Protein AF-A0A101E983-F1 (afdb_monomer)

Secondary structure (DSSP, 8-state):
-HHHHHH-HHHHHHHHHHHHHHS--SS-HHHHHHHHHHHHHHHHHHHHHHHHHH-

pLDDT: mean 88.16, std 11.22, range [52.41, 97.19]

Foldseek 3Di:
DVPVLVPDLVNLVVQLVCCVPVVDHPDPVVVSVVSVVVVVVVVVVVVVVVVVVVD

Mean predicted aligned error: 5.29 Å

Sequence (55 aa):
MDFLAKINPLSYGIDALKCTVIGQQEFSLFLDIAVIVATAVVMISGAVFLFNREG

Structure (mmCIF, N/CA/C/O backbone):
data_AF-A0A101E983-F1
#
_entry.id   AF-A0A101E983-F1
#
loop_
_atom_site.group_PDB
_atom_site.id
_atom_site.type_symbol
_atom_site.label_atom_id
_atom_site.label_alt_id
_atom_site.label_comp_id
_atom_site.label_asym_id
_atom_site.label_entity_id
_atom_site.label_seq_id
_atom_site.pdbx_PDB_ins_code
_atom_site.Cartn_x
_atom_site.Cartn_y
_atom_site.Cartn_z
_atom_site.occupancy
_atom_site.B_iso_or_equiv
_atom_site.auth_seq_id
_atom_site.auth_comp_id
_atom_site.auth_asym_id
_atom_site.auth_atom_id
_atom_site.pdbx_PDB_model_num
ATOM 1 N N . MET A 1 1 ? -10.492 19.795 8.671 1.00 52.41 1 MET A N 1
ATOM 2 C CA . MET A 1 1 ? -9.230 19.025 8.672 1.00 52.41 1 MET A CA 1
ATOM 3 C C . MET A 1 1 ? -9.338 17.725 7.857 1.00 52.41 1 MET A C 1
ATOM 5 O O . MET A 1 1 ? -8.307 17.212 7.454 1.00 52.41 1 MET A O 1
ATOM 9 N N . ASP A 1 2 ? -10.543 17.250 7.497 1.00 61.69 2 ASP A N 1
ATOM 10 C CA . ASP A 1 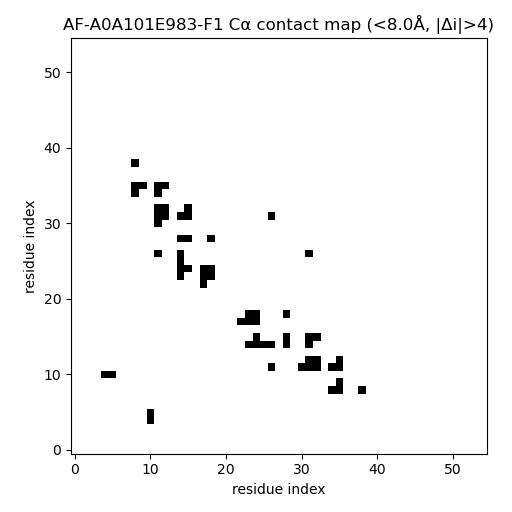2 ? -10.736 15.912 6.889 1.00 61.69 2 ASP A CA 1
ATOM 11 C C . ASP A 1 2 ? -10.516 15.796 5.374 1.00 61.69 2 ASP A C 1
ATOM 13 O O . ASP A 1 2 ? -10.423 14.694 4.840 1.00 61.69 2 ASP A O 1
ATOM 17 N N . PHE A 1 3 ? -10.443 16.909 4.640 1.00 61.94 3 PHE A N 1
ATOM 18 C CA . PHE A 1 3 ? -10.311 16.843 3.179 1.00 61.94 3 PHE A CA 1
ATOM 19 C C . PHE A 1 3 ? -8.900 16.430 2.738 1.00 61.94 3 PHE A C 1
ATOM 21 O O . PHE A 1 3 ? -8.741 15.639 1.814 1.00 61.94 3 PHE A O 1
ATOM 28 N N . LEU A 1 4 ? -7.874 16.910 3.448 1.00 63.22 4 LEU A N 1
ATOM 29 C CA . LEU A 1 4 ? -6.476 16.573 3.167 1.00 63.22 4 LEU A CA 1
ATOM 30 C C . LEU A 1 4 ? 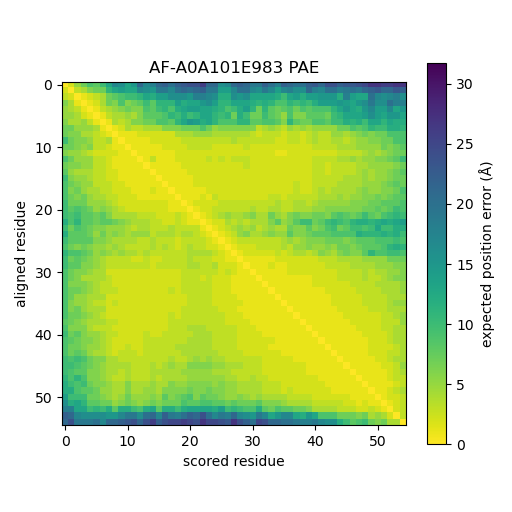-6.177 15.097 3.457 1.00 63.22 4 LEU A C 1
ATOM 32 O O . LEU A 1 4 ? -5.436 14.470 2.706 1.00 63.22 4 LEU A O 1
ATOM 36 N N . ALA A 1 5 ? -6.795 14.532 4.497 1.00 62.88 5 ALA A N 1
ATOM 37 C CA . ALA A 1 5 ? -6.650 13.119 4.838 1.00 62.88 5 ALA A CA 1
ATOM 38 C C . ALA A 1 5 ? -7.261 12.197 3.770 1.00 62.88 5 ALA A C 1
ATOM 40 O O . ALA A 1 5 ? -6.682 11.169 3.444 1.00 62.88 5 ALA A O 1
ATOM 41 N N . LYS A 1 6 ? -8.386 12.590 3.156 1.00 66.81 6 LYS A N 1
ATOM 42 C CA . LYS A 1 6 ? -9.023 11.799 2.086 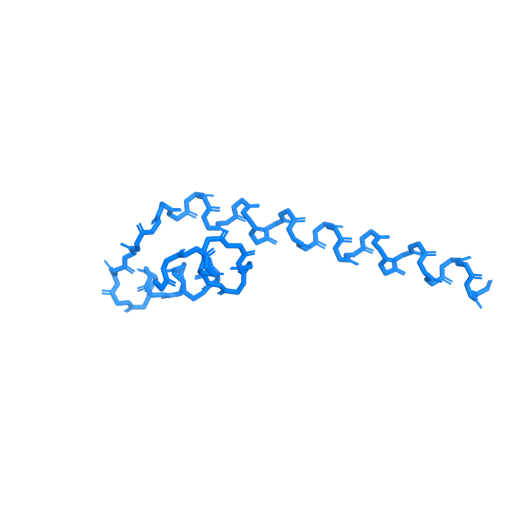1.00 66.81 6 LYS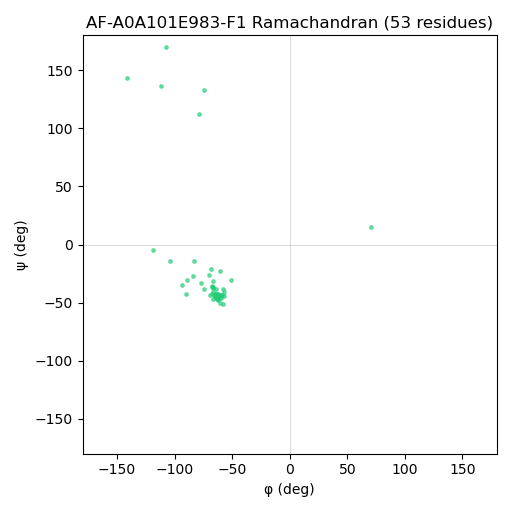 A CA 1
ATOM 43 C C . LYS A 1 6 ? -8.226 11.778 0.783 1.00 66.81 6 LYS A C 1
ATOM 45 O O . LYS A 1 6 ? -8.372 10.837 0.007 1.00 66.81 6 LYS A O 1
ATOM 50 N N . ILE A 1 7 ? -7.422 12.809 0.534 1.00 75.25 7 ILE A N 1
ATOM 51 C CA . ILE A 1 7 ? -6.610 12.929 -0.685 1.00 75.25 7 ILE A CA 1
ATOM 52 C C . ILE A 1 7 ? -5.242 12.276 -0.504 1.00 75.25 7 ILE A C 1
ATOM 54 O O . ILE A 1 7 ? -4.668 11.787 -1.472 1.00 75.25 7 ILE A O 1
ATOM 58 N N . ASN A 1 8 ? -4.704 12.272 0.715 1.00 85.50 8 ASN A N 1
ATOM 59 C CA . ASN A 1 8 ? -3.362 11.778 0.960 1.00 85.50 8 ASN A CA 1
ATOM 60 C C . ASN A 1 8 ? -3.334 10.235 1.007 1.00 85.50 8 ASN A C 1
ATOM 62 O O . ASN A 1 8 ? -3.828 9.659 1.977 1.00 85.50 8 ASN A O 1
ATOM 66 N N . PRO A 1 9 ? -2.696 9.544 0.041 1.00 84.56 9 PRO A N 1
ATOM 67 C CA . PRO A 1 9 ? -2.575 8.084 0.065 1.00 84.56 9 PRO A CA 1
ATOM 68 C C . PRO A 1 9 ? -1.827 7.566 1.306 1.00 84.56 9 PRO A C 1
ATOM 70 O O . PRO A 1 9 ? -2.041 6.432 1.728 1.00 84.56 9 PRO A O 1
ATOM 73 N N . LEU A 1 10 ? -1.002 8.405 1.945 1.00 89.38 10 LEU A N 1
ATOM 74 C CA . LEU A 1 10 ? -0.317 8.060 3.190 1.00 89.38 10 LEU A CA 1
ATOM 75 C C . LEU A 1 10 ? -1.292 7.876 4.364 1.00 89.38 10 LEU A C 1
ATOM 77 O O . LEU A 1 10 ? -1.039 7.055 5.243 1.00 89.38 10 LEU A O 1
ATOM 81 N N . SER A 1 11 ? -2.411 8.606 4.377 1.00 91.06 11 SER A N 1
ATOM 82 C CA . SER A 1 11 ? -3.420 8.500 5.436 1.00 91.06 11 SER A CA 1
ATOM 83 C C . SER A 1 11 ? -4.065 7.114 5.465 1.00 91.06 11 SER A C 1
ATOM 85 O O . SER A 1 11 ? -4.232 6.558 6.544 1.00 91.06 11 SER A O 1
ATOM 87 N N . TYR A 1 12 ? -4.311 6.519 4.298 1.00 91.31 12 TYR A N 1
ATOM 88 C CA . TYR A 1 12 ? -4.831 5.154 4.160 1.00 91.31 12 TYR A CA 1
ATOM 89 C C . TYR A 1 12 ? -3.816 4.093 4.618 1.00 91.31 12 TYR A C 1
ATOM 91 O O . TYR A 1 12 ? -4.174 3.109 5.257 1.00 91.31 12 TYR A O 1
ATOM 99 N N . GLY A 1 13 ? -2.518 4.315 4.372 1.00 90.56 13 GLY A N 1
ATOM 100 C CA . GLY A 1 13 ? -1.451 3.457 4.904 1.00 90.56 13 GLY A CA 1
ATOM 101 C C . GLY A 1 13 ? -1.367 3.477 6.431 1.00 90.56 13 GLY A C 1
ATOM 102 O O . GLY A 1 13 ? -1.228 2.431 7.064 1.00 90.56 13 GLY A O 1
ATOM 103 N N . ILE A 1 14 ? -1.484 4.664 7.030 1.00 93.12 14 ILE A N 1
ATOM 104 C CA . ILE A 1 14 ? -1.517 4.820 8.488 1.00 93.12 14 ILE A CA 1
ATOM 105 C C . ILE A 1 14 ? -2.790 4.187 9.065 1.00 93.12 14 ILE A C 1
ATOM 107 O O . ILE A 1 14 ? -2.717 3.570 10.125 1.00 93.12 14 ILE A O 1
ATOM 111 N N . ASP A 1 15 ? -3.933 4.294 8.382 1.00 92.88 15 ASP A N 1
ATOM 112 C CA . ASP A 1 15 ? -5.193 3.696 8.838 1.00 92.88 15 ASP A CA 1
ATOM 113 C C . ASP A 1 15 ? -5.159 2.164 8.837 1.00 92.88 15 ASP A C 1
ATOM 115 O O . ASP A 1 15 ? -5.419 1.546 9.872 1.00 92.88 15 ASP A O 1
ATOM 119 N N . ALA A 1 16 ? -4.669 1.551 7.757 1.00 91.62 16 ALA A N 1
ATOM 120 C CA . ALA A 1 16 ? -4.431 0.109 7.704 1.00 91.62 16 ALA A CA 1
ATOM 121 C C . ALA A 1 16 ? -3.457 -0.361 8.804 1.00 91.62 16 ALA A C 1
ATOM 123 O O . ALA A 1 16 ? -3.640 -1.423 9.413 1.00 91.62 16 ALA A O 1
ATOM 124 N N . LEU A 1 17 ? -2.425 0.435 9.109 1.00 93.19 17 LEU A N 1
ATOM 125 C CA . LEU A 1 17 ? -1.480 0.124 10.182 1.00 93.19 17 LEU A CA 1
ATOM 126 C C . LEU A 1 17 ? -2.128 0.244 11.571 1.00 93.19 17 LEU A C 1
ATOM 128 O O . LEU A 1 17 ? -1.962 -0.650 12.399 1.00 93.19 17 LEU A O 1
ATOM 132 N N . LYS A 1 18 ? -2.921 1.293 11.830 1.00 94.31 18 LYS A N 1
ATOM 133 C CA . LYS A 1 18 ? -3.718 1.402 13.067 1.00 94.31 18 LYS A CA 1
ATOM 134 C C . LYS A 1 18 ? -4.650 0.198 13.222 1.00 94.31 18 LYS A C 1
ATOM 136 O O . LYS A 1 18 ? -4.755 -0.339 14.329 1.00 94.31 18 LYS A O 1
ATOM 141 N N . CYS A 1 19 ? -5.265 -0.259 12.129 1.00 92.62 19 CYS A N 1
ATOM 142 C CA . CYS A 1 19 ? -6.180 -1.395 12.157 1.00 92.62 19 CYS A CA 1
ATOM 143 C C . CYS A 1 19 ? -5.463 -2.676 12.591 1.00 92.62 19 CYS A C 1
ATOM 145 O O . CYS A 1 19 ? -5.987 -3.438 13.399 1.00 92.62 19 CYS A O 1
ATOM 147 N N . THR A 1 20 ? -4.255 -2.908 12.078 1.00 92.12 20 THR A N 1
ATOM 148 C CA . THR A 1 20 ? -3.475 -4.119 12.381 1.00 92.12 20 THR A CA 1
ATOM 149 C C . THR A 1 20 ? -2.804 -4.088 13.752 1.00 92.12 20 THR A C 1
ATOM 151 O O . THR A 1 20 ? -2.688 -5.133 14.388 1.00 92.12 20 THR A O 1
ATOM 154 N N . VAL A 1 21 ? -2.376 -2.915 14.225 1.00 95.12 21 VAL A N 1
ATOM 155 C CA . VAL A 1 21 ? -1.622 -2.779 15.484 1.00 95.12 21 VAL A CA 1
ATOM 156 C C . VAL A 1 21 ? -2.537 -2.564 16.690 1.00 95.12 21 VAL A C 1
ATOM 158 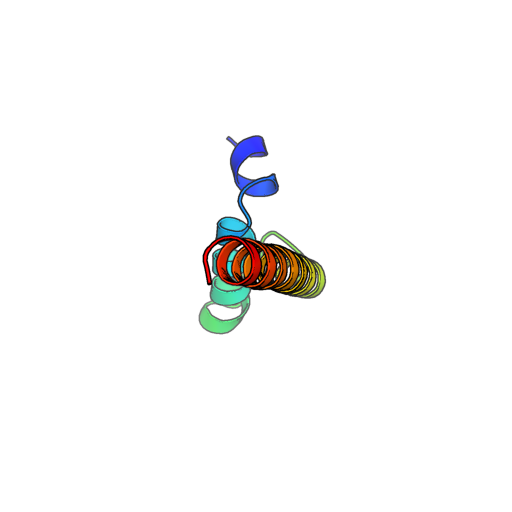O O . VAL A 1 21 ? -2.302 -3.136 17.751 1.00 95.12 21 VAL A O 1
ATOM 161 N N . ILE A 1 22 ? -3.561 -1.721 16.546 1.00 95.25 22 ILE A N 1
ATOM 162 C CA . ILE A 1 22 ? -4.385 -1.220 17.660 1.00 95.25 22 ILE A CA 1
ATOM 163 C C . ILE A 1 22 ? -5.857 -1.640 17.510 1.00 95.25 22 ILE A C 1
ATOM 165 O O . ILE A 1 22 ? -6.671 -1.379 18.394 1.00 95.25 22 ILE A O 1
ATOM 169 N N . GLY A 1 23 ? -6.225 -2.286 16.397 1.00 90.88 23 GLY A N 1
ATOM 170 C CA . GLY A 1 23 ? -7.604 -2.696 16.121 1.00 90.88 23 GLY A CA 1
ATOM 171 C C . GLY A 1 23 ? -8.553 -1.531 15.823 1.00 90.88 23 GLY A C 1
ATOM 172 O O . GLY A 1 23 ? -9.767 -1.712 15.883 1.00 90.88 23 GLY A O 1
ATOM 173 N N . GLN A 1 24 ? -8.026 -0.336 15.532 1.00 89.12 24 GLN A N 1
ATOM 174 C CA . GLN A 1 24 ? -8.816 0.853 15.199 1.00 89.12 24 GLN A CA 1
ATOM 175 C C . GLN A 1 24 ? -8.615 1.250 13.737 1.00 89.12 24 GLN A C 1
ATOM 177 O O . GLN A 1 24 ? -7.484 1.293 13.270 1.00 89.12 24 GLN A O 1
ATOM 182 N N . GLN A 1 25 ? -9.698 1.593 13.044 1.00 88.38 25 GLN A N 1
ATOM 183 C CA . GLN A 1 25 ? -9.680 2.080 11.662 1.00 88.38 25 GLN A CA 1
ATOM 184 C C . GLN A 1 25 ? -10.728 3.190 11.496 1.00 88.38 25 GLN A C 1
ATOM 186 O O . GLN A 1 25 ? -11.790 3.132 12.124 1.00 88.38 25 GLN A O 1
ATOM 191 N N . GLU A 1 26 ? -10.425 4.204 10.691 1.00 86.69 26 GLU A N 1
ATOM 192 C CA . GLU A 1 26 ? -11.369 5.255 10.277 1.00 86.69 26 GLU A CA 1
ATOM 193 C C . GLU A 1 26 ? -12.043 4.912 8.948 1.00 86.69 26 GLU A C 1
ATOM 195 O O . GLU A 1 26 ? -13.222 5.215 8.748 1.00 86.69 26 GLU A O 1
ATOM 200 N N . PHE A 1 27 ? -11.311 4.261 8.050 1.00 85.00 27 PHE A N 1
ATOM 201 C CA . PHE A 1 27 ? -11.792 3.767 6.773 1.00 85.00 27 PHE A CA 1
ATOM 202 C C . PHE A 1 27 ? -11.917 2.241 6.820 1.00 85.00 27 PHE A C 1
ATOM 204 O O . PHE A 1 27 ? -11.552 1.570 7.782 1.00 85.00 27 PHE A O 1
ATOM 211 N N . SER A 1 28 ? -12.535 1.662 5.792 1.00 88.69 28 SER A N 1
ATOM 212 C CA . SER A 1 28 ? -12.526 0.209 5.657 1.00 88.69 28 SER A CA 1
ATOM 213 C C . SER A 1 28 ? -11.144 -0.233 5.194 1.00 88.69 28 SER A C 1
ATOM 215 O O . SER A 1 28 ? -10.662 0.270 4.181 1.00 88.69 28 SER A O 1
ATOM 217 N N . LEU A 1 29 ? -10.583 -1.257 5.834 1.00 88.06 29 LEU A N 1
ATOM 218 C CA . LEU A 1 29 ? -9.315 -1.871 5.432 1.00 88.06 29 LEU A CA 1
ATOM 219 C C . LEU A 1 29 ? -9.252 -2.255 3.938 1.00 88.06 29 LEU A C 1
ATOM 221 O O . LEU A 1 29 ? -8.190 -2.195 3.322 1.00 88.06 29 LEU A O 1
ATOM 225 N N . PHE A 1 30 ? -10.386 -2.610 3.318 1.00 91.44 30 PHE A N 1
ATOM 226 C 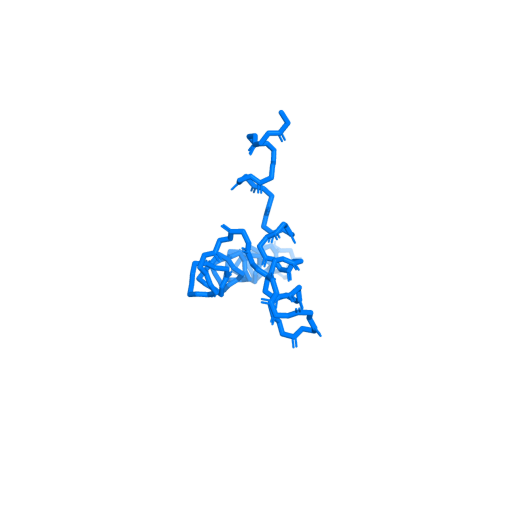CA . PHE A 1 30 ? -10.441 -2.851 1.870 1.00 91.44 30 PHE A CA 1
ATOM 227 C C . PHE A 1 30 ? -10.162 -1.581 1.055 1.00 91.44 30 PHE A C 1
ATOM 229 O O . PHE A 1 30 ? -9.435 -1.624 0.064 1.00 91.44 30 PHE A O 1
ATOM 236 N N . LEU A 1 31 ? -10.736 -0.454 1.478 1.00 90.25 31 LEU A N 1
ATOM 237 C CA . LEU A 1 31 ? -10.532 0.843 0.845 1.00 90.25 31 LEU A CA 1
ATOM 238 C C . LEU A 1 31 ? -9.082 1.299 1.031 1.00 90.25 31 LEU A C 1
ATOM 240 O O . LEU A 1 31 ? -8.473 1.746 0.060 1.00 90.25 31 LEU A O 1
ATOM 244 N N . ASP A 1 32 ? -8.507 1.097 2.218 1.00 91.62 32 ASP A N 1
ATOM 245 C CA . ASP A 1 32 ? -7.103 1.427 2.470 1.00 91.62 32 ASP A CA 1
ATOM 246 C C . ASP A 1 32 ? -6.166 0.687 1.514 1.00 91.62 32 ASP A C 1
ATOM 248 O O . ASP A 1 32 ? -5.348 1.298 0.824 1.00 91.62 32 ASP A O 1
ATOM 252 N N . ILE A 1 33 ? -6.330 -0.636 1.412 1.00 92.81 33 ILE A N 1
ATOM 253 C CA . ILE A 1 33 ? -5.526 -1.472 0.515 1.00 92.81 33 ILE A CA 1
ATOM 254 C C . ILE A 1 33 ? -5.729 -1.049 -0.941 1.00 92.81 33 ILE A C 1
ATOM 256 O O . ILE A 1 33 ? -4.751 -0.924 -1.680 1.00 92.81 33 ILE A O 1
ATOM 260 N N . ALA A 1 34 ? -6.970 -0.796 -1.363 1.00 94.38 34 ALA A N 1
ATOM 261 C CA . ALA A 1 34 ? -7.263 -0.375 -2.729 1.00 94.38 34 ALA A CA 1
ATOM 262 C C . ALA A 1 34 ? -6.546 0.936 -3.092 1.00 94.38 34 ALA A C 1
ATOM 264 O O . ALA A 1 34 ? -5.947 1.029 -4.165 1.00 94.38 34 ALA A O 1
ATOM 265 N N . VAL A 1 35 ? -6.548 1.925 -2.193 1.00 93.81 35 VAL A N 1
ATOM 266 C CA . VAL A 1 35 ? -5.870 3.212 -2.413 1.00 93.81 35 VAL A CA 1
ATOM 267 C C . VAL A 1 35 ? -4.351 3.043 -2.452 1.00 93.81 35 VAL A C 1
ATOM 269 O O . VAL A 1 35 ? -3.696 3.612 -3.331 1.00 93.81 35 VAL A O 1
ATOM 272 N N . ILE A 1 36 ? -3.779 2.234 -1.555 1.00 93.88 36 ILE A N 1
ATOM 273 C CA . ILE A 1 36 ? -2.334 1.955 -1.525 1.00 93.88 36 ILE A CA 1
ATOM 274 C C . ILE A 1 36 ? -1.891 1.273 -2.824 1.00 93.88 36 ILE A C 1
ATOM 276 O O . ILE A 1 36 ? -0.927 1.713 -3.453 1.00 93.88 36 ILE A O 1
ATOM 280 N N . VAL A 1 37 ? -2.615 0.239 -3.264 1.00 95.44 37 VAL A N 1
ATOM 281 C CA . VAL A 1 37 ? -2.314 -0.493 -4.504 1.00 95.44 37 VAL A CA 1
ATOM 282 C C . VAL A 1 37 ? -2.447 0.420 -5.721 1.00 95.44 37 VAL A C 1
ATOM 284 O O . VAL A 1 37 ? -1.539 0.457 -6.550 1.00 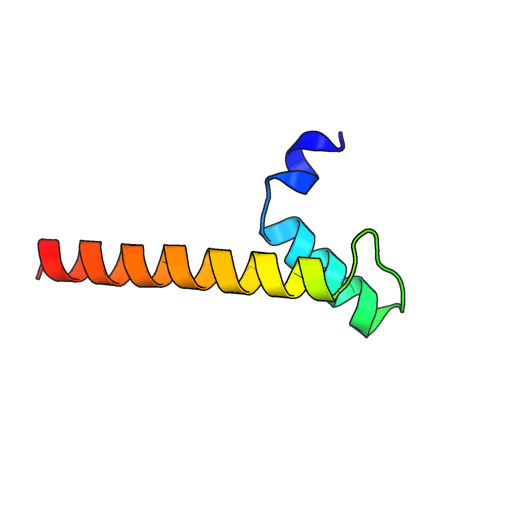95.44 37 VAL A O 1
ATOM 287 N N . ALA A 1 38 ? -3.529 1.197 -5.820 1.00 95.06 38 ALA A N 1
ATOM 288 C CA . ALA A 1 38 ? -3.721 2.140 -6.921 1.00 95.06 38 ALA A CA 1
ATOM 289 C C . ALA A 1 38 ? -2.585 3.173 -6.986 1.00 95.06 38 ALA A C 1
ATOM 291 O O . ALA A 1 38 ? -2.032 3.428 -8.056 1.00 95.06 38 ALA A O 1
ATOM 292 N N . THR A 1 39 ? -2.183 3.715 -5.835 1.00 94.25 39 THR A N 1
ATOM 293 C CA . THR A 1 39 ? -1.071 4.671 -5.745 1.00 94.25 39 THR A CA 1
ATOM 294 C C . THR A 1 39 ? 0.248 4.033 -6.178 1.00 94.25 39 THR A C 1
ATOM 296 O O . THR A 1 39 ? 0.992 4.633 -6.955 1.00 94.25 39 THR A O 1
ATOM 299 N N . ALA A 1 40 ? 0.529 2.804 -5.735 1.00 95.31 40 ALA A N 1
ATOM 300 C CA . ALA A 1 40 ? 1.728 2.071 -6.130 1.00 95.31 40 ALA A CA 1
ATOM 301 C C . ALA A 1 40 ? 1.775 1.834 -7.646 1.00 95.31 40 ALA A C 1
ATOM 303 O O . ALA A 1 40 ? 2.801 2.092 -8.271 1.00 95.31 40 ALA A O 1
ATOM 304 N N . VAL A 1 41 ? 0.659 1.420 -8.255 1.00 97.19 41 VAL A N 1
ATOM 305 C CA . VAL A 1 41 ? 0.559 1.227 -9.710 1.00 97.19 41 VAL A CA 1
ATOM 306 C C . VAL A 1 41 ? 0.853 2.526 -10.458 1.00 97.19 41 VAL A C 1
ATOM 308 O O . VAL A 1 41 ? 1.636 2.506 -11.407 1.00 97.19 41 VAL A O 1
ATOM 311 N N . VAL A 1 42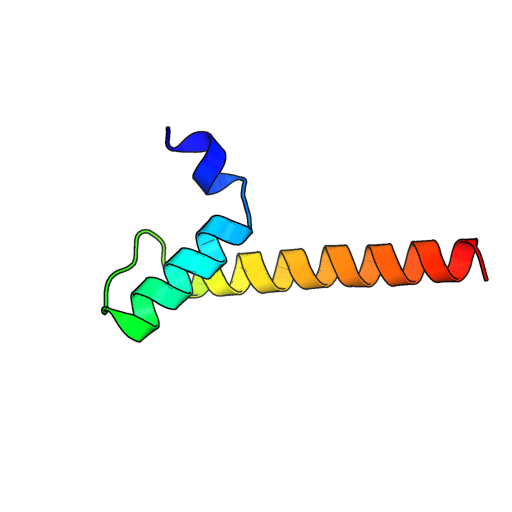 ? 0.282 3.656 -10.028 1.00 96.12 42 VAL A N 1
ATOM 312 C CA . VAL A 1 42 ? 0.525 4.966 -10.657 1.00 96.12 42 VAL A CA 1
ATOM 313 C C . VAL A 1 42 ? 1.995 5.368 -10.546 1.00 96.12 42 VAL A C 1
ATOM 315 O O . VAL A 1 42 ? 2.595 5.755 -11.547 1.00 96.12 42 VAL A O 1
ATOM 318 N N . MET A 1 43 ? 2.593 5.241 -9.359 1.00 95.69 43 MET A N 1
ATOM 319 C CA . MET A 1 43 ? 3.994 5.605 -9.129 1.00 95.69 43 MET A CA 1
ATOM 320 C C . MET A 1 43 ? 4.956 4.724 -9.925 1.00 95.69 43 MET A C 1
ATOM 322 O O . MET A 1 43 ? 5.861 5.245 -10.571 1.00 95.69 43 MET A O 1
ATOM 326 N N . ILE A 1 44 ? 4.745 3.406 -9.933 1.00 97.12 44 ILE A N 1
ATOM 327 C CA . ILE A 1 44 ? 5.579 2.463 -10.689 1.00 97.12 44 ILE A CA 1
ATOM 328 C C . ILE A 1 44 ? 5.431 2.712 -12.190 1.00 97.12 44 ILE A C 1
ATOM 330 O O . ILE A 1 44 ? 6.433 2.782 -12.894 1.00 97.12 44 ILE A O 1
ATOM 334 N N . SER A 1 45 ? 4.206 2.903 -12.684 1.00 97.00 45 SER A N 1
ATOM 335 C CA . SER A 1 45 ? 3.967 3.196 -14.104 1.00 97.00 45 SER A CA 1
ATOM 336 C C . SER A 1 45 ? 4.622 4.513 -14.520 1.00 97.00 45 SER A C 1
ATOM 338 O O . SER A 1 45 ? 5.260 4.581 -15.569 1.00 97.00 45 SER A O 1
ATOM 340 N N . GLY A 1 46 ? 4.515 5.546 -13.680 1.00 97.00 46 GLY A N 1
ATOM 341 C CA . GLY A 1 46 ? 5.184 6.828 -13.886 1.00 97.00 46 GLY A CA 1
ATOM 342 C C . GLY A 1 46 ? 6.706 6.698 -13.872 1.00 97.00 46 GLY A C 1
ATOM 343 O O . GLY A 1 46 ? 7.366 7.247 -14.750 1.00 97.00 46 GLY A O 1
ATOM 344 N N . ALA A 1 47 ? 7.259 5.925 -12.935 1.00 96.25 47 ALA A N 1
ATOM 345 C CA . ALA A 1 47 ? 8.688 5.644 -12.870 1.00 96.25 47 ALA A CA 1
ATOM 346 C C . ALA A 1 47 ? 9.169 4.931 -14.139 1.00 96.25 47 ALA A C 1
ATOM 348 O O . ALA A 1 47 ? 10.104 5.405 -14.771 1.00 96.25 47 ALA A O 1
ATOM 349 N N . VAL A 1 48 ? 8.498 3.856 -14.564 1.00 96.94 48 VAL A N 1
ATOM 350 C CA . VAL A 1 48 ? 8.823 3.129 -15.804 1.00 96.94 48 VAL A CA 1
ATOM 351 C C . VAL A 1 48 ? 8.767 4.060 -17.016 1.00 96.94 48 VAL A C 1
ATOM 353 O O . VAL A 1 48 ? 9.672 4.040 -17.845 1.00 96.94 48 VAL A O 1
ATOM 356 N N . PHE A 1 49 ? 7.741 4.906 -17.113 1.00 96.75 49 PHE A N 1
ATOM 357 C CA . PHE A 1 49 ? 7.617 5.868 -18.205 1.00 96.75 49 PHE A CA 1
ATOM 358 C C . PHE A 1 49 ? 8.751 6.904 -18.209 1.00 96.75 49 PHE A C 1
ATOM 360 O O . PHE A 1 49 ? 9.335 7.151 -19.263 1.00 96.75 49 PHE A O 1
ATOM 367 N N . LEU A 1 50 ? 9.089 7.490 -17.054 1.00 96.69 50 LEU A N 1
ATOM 368 C CA . LEU A 1 50 ? 10.194 8.449 -16.949 1.00 96.69 50 LEU A CA 1
ATOM 369 C C . LEU A 1 50 ? 11.542 7.794 -17.262 1.00 96.69 50 LEU A C 1
ATOM 371 O O . LEU A 1 50 ? 12.308 8.353 -18.041 1.00 96.69 50 LEU A O 1
ATOM 375 N N . PHE A 1 51 ? 11.807 6.606 -16.712 1.00 95.69 51 PHE A N 1
ATOM 376 C CA . PHE A 1 51 ? 13.038 5.861 -16.978 1.00 95.69 51 PHE A CA 1
ATOM 377 C C . PHE A 1 51 ? 13.186 5.527 -18.464 1.00 95.69 51 PHE A C 1
ATOM 379 O O . PHE A 1 51 ? 14.253 5.742 -19.024 1.00 95.69 51 PHE A O 1
ATOM 386 N N . ASN A 1 52 ? 12.114 5.085 -19.128 1.00 94.88 52 ASN A N 1
ATOM 387 C CA . ASN A 1 52 ? 12.137 4.798 -20.567 1.00 94.88 52 ASN A CA 1
ATOM 388 C C . ASN A 1 52 ? 12.297 6.051 -21.441 1.00 94.88 52 ASN A C 1
ATOM 390 O O . ASN A 1 52 ? 12.648 5.935 -22.611 1.00 94.88 52 ASN A O 1
ATOM 394 N N . ARG A 1 53 ? 11.978 7.238 -20.916 1.00 89.19 53 ARG A N 1
ATOM 395 C CA . ARG A 1 53 ? 12.126 8.511 -21.635 1.00 89.19 53 ARG A CA 1
ATOM 396 C C . ARG A 1 53 ? 13.544 9.076 -21.526 1.00 89.19 53 ARG A C 1
ATOM 398 O O . ARG A 1 53 ? 13.942 9.856 -22.386 1.00 89.19 53 ARG A O 1
ATOM 405 N N . GLU A 1 54 ? 14.254 8.752 -20.449 1.00 80.88 54 GLU A N 1
A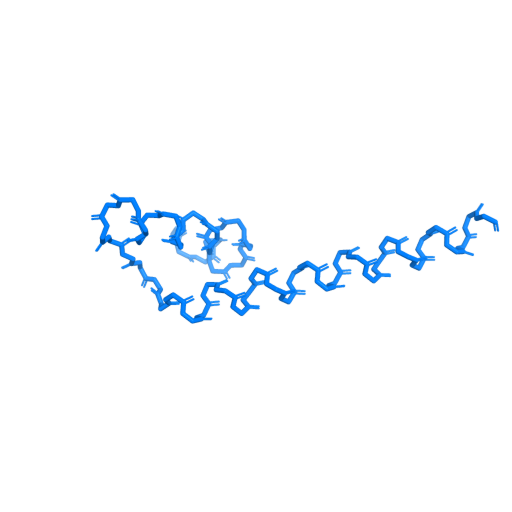TOM 406 C CA . GLU A 1 54 ? 15.591 9.283 -20.150 1.00 80.88 54 GLU A CA 1
ATOM 407 C C . GLU A 1 54 ? 16.728 8.282 -20.419 1.00 80.88 54 GLU A C 1
ATOM 409 O O . GLU A 1 54 ? 17.884 8.703 -20.465 1.00 80.88 54 GLU A O 1
ATOM 414 N N . GLY A 1 55 ? 16.408 6.993 -20.597 1.00 59.44 55 GLY A N 1
ATOM 415 C CA . GLY A 1 55 ? 17.347 5.906 -20.909 1.00 59.44 55 GLY A CA 1
ATOM 416 C C . GLY A 1 55 ? 17.571 5.638 -22.393 1.00 59.44 55 GLY A C 1
ATOM 417 O O . GLY A 1 55 ? 16.715 6.020 -23.220 1.00 59.44 55 GLY A O 1
#

Radius of gyration: 14.19 Å; Cα contacts (8 Å, |Δi|>4): 32; chains: 1; bounding box: 30×23×39 Å

Solvent-accessible surface area (backbone atoms only — not comparable to full-atom values): 3145 Å² total; per-residue (Å²): 127,64,68,64,50,74,68,35,60,65,47,32,54,53,32,45,46,35,34,73,75,72,70,44,61,91,66,55,62,67,56,22,52,51,47,47,53,51,50,50,52,53,51,51,53,49,48,52,52,52,50,66,70,75,103